Protein AF-A0A935XA24-F1 (afdb_monomer_lite)

Foldseek 3Di:
DLLVCVLVPVDDDDLLPLQLVLLVLLLVVLVVLLVVLVVPVVDDDDDDPVVVVVVVVSVVVSCNSVSNNVSVVLVVVPPPPCPVVSVVVVVVVVVVVVVVCCVPVVVVVVVLVVDPVSSVVSNVVSVVSNVVSVVSSVVSD

pLDDT: mean 76.66, std 12.66, range [46.72, 93.38]

Secondary structure (DSSP, 8-state):
-HHHHHHTTS----HHHHHHHHHHHHHHHHHHHHHHHHHHHHS-----TTHHHHHHHHHHHHHHHHHHHHHHHHHHTT--S-HHHHHHHHHHHHHHHHHHHHHHHHHHHHHHTT-TTHHHHHHHHHHHHHHHHHHHHHHH-

Structure (mmCIF, N/CA/C/O backbone):
data_AF-A0A935XA24-F1
#
_entry.id   AF-A0A935XA24-F1
#
loop_
_atom_site.group_PDB
_atom_site.id
_atom_site.type_symbol
_atom_site.label_atom_id
_atom_site.label_alt_id
_atom_site.label_comp_id
_atom_site.label_asym_id
_atom_site.label_entity_id
_atom_site.label_seq_id
_atom_site.pdbx_PDB_ins_code
_atom_site.Cartn_x
_atom_site.Cartn_y
_atom_site.Cartn_z
_atom_site.occupancy
_atom_site.B_iso_or_equiv
_atom_site.auth_seq_id
_atom_site.auth_comp_id
_atom_site.auth_asym_id
_atom_site.auth_atom_id
_atom_site.pdbx_PDB_model_num
ATOM 1 N N . MET A 1 1 ? -6.566 10.454 10.589 1.00 46.72 1 MET A N 1
ATOM 2 C CA . MET A 1 1 ? -7.711 11.388 10.432 1.00 46.72 1 MET A CA 1
ATOM 3 C C . MET A 1 1 ? -9.024 10.652 10.128 1.00 46.72 1 MET A C 1
ATOM 5 O O . MET A 1 1 ? -9.974 10.854 10.869 1.00 46.72 1 MET A O 1
ATOM 9 N N . THR A 1 2 ? -9.102 9.735 9.154 1.00 51.34 2 THR A N 1
ATOM 10 C CA . THR A 1 2 ? -10.312 8.903 8.914 1.00 51.34 2 THR A CA 1
ATOM 11 C C . THR A 1 2 ? -10.583 7.828 9.955 1.00 51.34 2 THR A C 1
ATOM 13 O O . THR A 1 2 ? -11.735 7.628 10.324 1.00 51.34 2 THR A O 1
ATOM 16 N N . MET A 1 3 ? -9.526 7.194 10.470 1.00 53.16 3 MET A N 1
ATOM 17 C CA . MET A 1 3 ? -9.614 6.236 11.579 1.00 53.16 3 MET A CA 1
ATOM 18 C C . MET A 1 3 ? -10.375 6.831 12.766 1.00 53.16 3 MET A C 1
ATOM 20 O O . MET A 1 3 ? -11.366 6.256 13.185 1.00 53.16 3 MET A O 1
ATOM 24 N N . ALA A 1 4 ? -9.985 8.033 13.210 1.00 51.81 4 ALA A N 1
ATOM 25 C CA . ALA A 1 4 ? -10.624 8.745 14.316 1.00 51.81 4 ALA A CA 1
ATOM 26 C C . ALA A 1 4 ? -12.125 9.006 14.075 1.00 51.81 4 ALA A C 1
ATOM 28 O O . ALA A 1 4 ? -12.933 8.765 14.967 1.00 51.81 4 ALA A O 1
ATOM 29 N N . LEU A 1 5 ? -12.516 9.435 12.866 1.00 55.09 5 LEU A N 1
ATOM 30 C CA . LEU A 1 5 ? -13.922 9.696 12.517 1.00 55.09 5 LEU A CA 1
ATOM 31 C C . LEU A 1 5 ? -14.783 8.418 12.500 1.00 55.09 5 LEU A C 1
ATOM 33 O O . LEU A 1 5 ? -15.943 8.447 12.913 1.00 55.09 5 LEU A O 1
ATOM 37 N N . SER A 1 6 ? -14.223 7.293 12.040 1.00 53.50 6 SER A N 1
ATOM 38 C CA . SER A 1 6 ? -14.925 6.004 12.008 1.00 53.50 6 SER A CA 1
ATOM 39 C C . SER A 1 6 ? -15.004 5.356 13.399 1.00 53.50 6 SER A C 1
ATOM 41 O O . SER A 1 6 ? -16.079 4.912 13.821 1.00 53.50 6 SER A O 1
ATOM 43 N N . THR A 1 7 ? -13.925 5.414 14.191 1.00 52.06 7 THR A N 1
ATOM 44 C CA . THR A 1 7 ? -13.910 4.912 15.576 1.00 52.06 7 THR A CA 1
ATOM 45 C C . THR A 1 7 ? -14.800 5.712 16.524 1.00 52.06 7 THR A C 1
ATOM 47 O O . THR A 1 7 ? -15.414 5.101 17.396 1.00 52.06 7 THR A O 1
ATOM 50 N N . LEU A 1 8 ? -14.970 7.024 16.310 1.00 55.00 8 LEU A N 1
ATOM 51 C CA . LEU A 1 8 ? -15.941 7.863 17.038 1.00 55.00 8 LEU A CA 1
ATOM 52 C C . LEU A 1 8 ? -17.409 7.548 16.680 1.00 55.00 8 LEU A C 1
ATOM 54 O O . LEU A 1 8 ? -18.325 8.108 17.272 1.00 55.00 8 LEU A O 1
ATOM 58 N N . GLY A 1 9 ? -17.650 6.630 15.736 1.00 50.72 9 GLY A N 1
ATOM 59 C CA . GLY A 1 9 ? -18.980 6.090 15.445 1.00 50.72 9 GLY A CA 1
ATOM 60 C C . GLY A 1 9 ? -19.794 6.879 14.419 1.00 50.72 9 GLY A C 1
ATOM 61 O O . GLY A 1 9 ? -20.951 6.520 14.205 1.00 50.72 9 GLY A O 1
ATOM 62 N N . ILE A 1 10 ? -19.199 7.893 13.778 1.00 53.09 10 ILE A N 1
ATOM 63 C CA . ILE A 1 10 ? -19.853 8.767 12.785 1.00 53.09 10 ILE A CA 1
ATOM 64 C C . ILE A 1 10 ? -19.915 8.093 11.401 1.00 53.09 10 ILE A C 1
ATOM 66 O O . ILE A 1 10 ? -20.886 8.266 10.673 1.00 53.09 10 ILE A O 1
ATOM 70 N N . LEU A 1 11 ? -18.912 7.277 11.053 1.00 52.31 11 LEU A N 1
ATOM 71 C CA . LEU A 1 11 ? -18.867 6.475 9.824 1.00 52.31 11 LEU A CA 1
ATOM 72 C C . LEU A 1 11 ? -18.789 4.993 10.187 1.00 52.31 11 LEU A C 1
ATOM 74 O O . LEU A 1 11 ? -17.736 4.502 10.598 1.00 52.31 11 LEU A O 1
ATOM 78 N N . ARG A 1 12 ? -19.921 4.299 10.057 1.00 56.19 12 ARG A N 1
ATOM 79 C CA . ARG A 1 12 ? -20.035 2.845 10.197 1.00 56.19 12 ARG A CA 1
ATOM 80 C C . ARG A 1 12 ? -20.173 2.272 8.796 1.00 56.19 12 ARG A C 1
ATOM 82 O O . ARG A 1 12 ? -21.182 2.509 8.142 1.00 56.19 12 ARG A O 1
ATOM 89 N N . LEU A 1 13 ? -19.138 1.595 8.328 1.00 59.91 13 LEU A N 1
ATOM 90 C CA . LEU A 1 13 ? -19.192 0.812 7.102 1.00 59.91 13 LEU A CA 1
ATOM 91 C C . LEU A 1 13 ? -18.950 -0.633 7.511 1.00 59.91 13 LEU A C 1
ATOM 93 O O . LEU A 1 13 ? -17.987 -0.902 8.232 1.00 59.91 13 LEU A O 1
ATOM 97 N N . ASP A 1 14 ? -19.854 -1.519 7.107 1.00 71.38 14 ASP A N 1
ATOM 98 C CA . ASP A 1 14 ? -19.749 -2.936 7.429 1.00 71.38 14 ASP A CA 1
ATOM 99 C C . ASP A 1 14 ? -18.512 -3.564 6.758 1.00 71.38 14 ASP A C 1
ATOM 101 O O . ASP A 1 14 ? -18.118 -3.140 5.659 1.00 71.38 14 ASP A O 1
ATOM 105 N N . PRO A 1 15 ? -17.891 -4.573 7.397 1.00 72.62 15 PRO A N 1
ATOM 106 C CA . PRO A 1 15 ? -16.787 -5.354 6.830 1.00 72.62 15 PRO A CA 1
ATOM 107 C C . PRO A 1 15 ? -17.078 -5.834 5.411 1.00 72.62 15 PRO A C 1
ATOM 109 O O . PRO A 1 15 ? -16.227 -5.677 4.539 1.00 72.62 15 PRO A O 1
ATOM 112 N N . ASP A 1 16 ? -18.320 -6.264 5.175 1.00 80.00 16 ASP A N 1
ATOM 113 C CA . ASP A 1 16 ? -18.862 -6.719 3.891 1.00 80.00 16 ASP A CA 1
ATOM 114 C C . ASP A 1 16 ? -18.626 -5.727 2.742 1.00 80.00 16 ASP A C 1
ATOM 116 O O . ASP A 1 16 ? -18.507 -6.121 1.587 1.00 80.00 16 ASP A O 1
ATOM 120 N N . TRP A 1 17 ? -18.517 -4.429 3.037 1.00 80.00 17 TRP A N 1
ATOM 121 C CA . TRP A 1 17 ? -18.188 -3.407 2.041 1.00 80.00 17 TRP A CA 1
ATOM 122 C C . TRP A 1 17 ? -16.716 -3.010 2.066 1.00 80.00 17 TRP A C 1
ATOM 124 O O . TRP A 1 17 ? -16.120 -2.736 1.023 1.00 80.00 17 TRP A O 1
ATOM 134 N N . THR A 1 18 ? -16.107 -2.956 3.246 1.00 83.12 18 THR A N 1
ATOM 135 C CA . THR A 1 18 ? -14.732 -2.458 3.388 1.00 83.12 18 THR A CA 1
ATOM 136 C C . THR A 1 18 ? -13.687 -3.458 2.895 1.00 83.12 18 THR A C 1
ATOM 138 O O . THR A 1 18 ? -12.735 -3.042 2.231 1.00 83.12 18 THR A O 1
ATOM 141 N N . GLU A 1 19 ? -13.869 -4.761 3.134 1.00 85.12 19 GLU A N 1
ATOM 142 C CA . GLU A 1 19 ? -12.928 -5.802 2.706 1.00 85.12 19 GLU A CA 1
ATOM 143 C C . GLU A 1 19 ? -12.835 -5.916 1.171 1.00 85.12 19 GLU A C 1
ATOM 145 O O . GLU A 1 19 ? -11.711 -5.853 0.649 1.00 85.12 19 GLU A O 1
ATOM 150 N N . PRO A 1 20 ? -13.950 -5.966 0.407 1.00 88.00 20 PRO A N 1
ATOM 151 C CA . PRO A 1 20 ? -13.893 -5.924 -1.055 1.00 88.00 20 PRO A CA 1
ATOM 152 C C . PRO A 1 20 ? -13.267 -4.640 -1.589 1.00 88.00 20 PRO A C 1
ATOM 154 O O . PRO A 1 20 ? -12.503 -4.676 -2.554 1.00 88.00 20 PRO A O 1
ATOM 157 N N . MET A 1 21 ? -13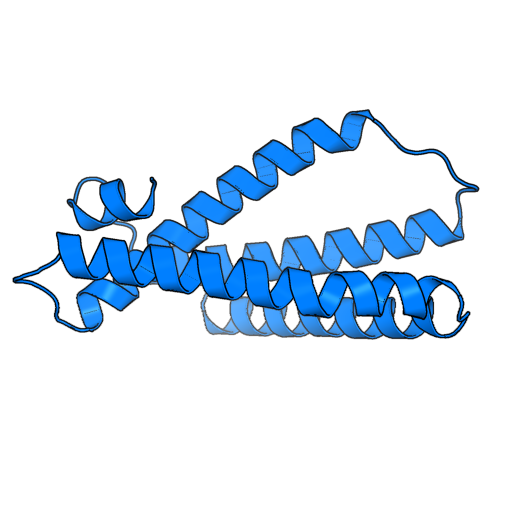.546 -3.492 -0.962 1.00 86.81 21 MET A N 1
ATOM 158 C CA . MET A 1 21 ? -12.955 -2.224 -1.386 1.00 86.81 21 MET A CA 1
ATOM 159 C C . MET A 1 21 ? -11.439 -2.212 -1.183 1.00 86.81 21 MET A C 1
ATOM 161 O O . MET A 1 21 ? -10.723 -1.776 -2.084 1.00 86.81 21 MET A O 1
ATOM 165 N N . ILE A 1 22 ? -10.933 -2.730 -0.057 1.00 88.00 22 ILE A N 1
ATOM 166 C CA . ILE A 1 22 ? -9.489 -2.890 0.172 1.00 88.00 22 ILE A CA 1
ATOM 167 C C . ILE A 1 22 ? -8.890 -3.799 -0.903 1.00 88.00 22 ILE A C 1
ATOM 169 O O . ILE A 1 22 ? -7.933 -3.397 -1.570 1.00 88.00 22 ILE A O 1
ATOM 173 N N . ALA A 1 23 ? -9.482 -4.972 -1.147 1.00 88.44 23 ALA A N 1
ATOM 174 C CA . ALA A 1 23 ? -9.012 -5.894 -2.180 1.00 88.44 23 ALA A CA 1
ATOM 175 C C . ALA A 1 23 ? -8.987 -5.237 -3.575 1.00 88.44 23 ALA A C 1
ATOM 177 O O . ALA A 1 23 ? -8.000 -5.353 -4.307 1.00 88.44 23 ALA A O 1
ATOM 178 N N . LEU A 1 24 ? -10.014 -4.453 -3.912 1.00 89.31 24 LEU A N 1
ATOM 179 C CA . LEU A 1 24 ? -10.089 -3.702 -5.163 1.00 89.31 24 LEU A CA 1
ATOM 180 C C . LEU A 1 24 ? -8.955 -2.674 -5.297 1.00 89.31 24 LEU A C 1
ATOM 182 O O . LEU A 1 24 ? -8.395 -2.525 -6.385 1.00 89.31 24 LEU A O 1
ATOM 186 N N . THR A 1 25 ? -8.565 -1.991 -4.214 1.00 90.56 25 THR A N 1
ATOM 187 C CA . THR A 1 25 ? -7.417 -1.065 -4.259 1.00 90.56 25 THR A CA 1
ATOM 188 C C . THR A 1 25 ? -6.094 -1.787 -4.545 1.00 90.56 25 THR A C 1
ATOM 190 O O . THR A 1 25 ? -5.269 -1.267 -5.300 1.00 90.56 25 THR A O 1
ATOM 193 N N . ILE A 1 26 ? -5.907 -3.007 -4.020 1.00 89.31 26 ILE A N 1
ATOM 194 C CA . ILE A 1 26 ? -4.717 -3.840 -4.267 1.00 89.31 26 ILE A CA 1
ATOM 195 C C . ILE A 1 26 ? -4.654 -4.238 -5.744 1.00 89.31 26 ILE A C 1
ATOM 197 O O . ILE A 1 26 ? -3.618 -4.061 -6.394 1.00 89.31 26 ILE A O 1
ATOM 201 N N . VAL A 1 27 ? -5.778 -4.710 -6.299 1.00 90.12 27 VAL A N 1
ATOM 202 C CA . VAL A 1 27 ? -5.901 -5.017 -7.734 1.00 90.12 27 VAL A CA 1
ATOM 203 C C . VAL A 1 27 ? -5.573 -3.786 -8.570 1.00 90.12 27 VAL A C 1
ATOM 205 O O . VAL A 1 27 ? -4.760 -3.869 -9.493 1.00 90.12 27 VAL A O 1
ATOM 208 N N . TYR A 1 28 ? -6.165 -2.640 -8.225 1.00 91.50 28 TYR A N 1
ATOM 209 C CA . TYR A 1 28 ? -5.964 -1.388 -8.941 1.00 91.50 28 TYR A CA 1
ATOM 210 C C . TYR A 1 28 ? -4.484 -0.988 -8.986 1.00 91.50 28 TYR A C 1
ATOM 212 O O . TYR A 1 28 ? -3.974 -0.703 -10.070 1.00 91.50 28 TYR A O 1
ATOM 220 N N . ILE A 1 29 ? -3.771 -1.003 -7.850 1.00 88.50 29 ILE A N 1
ATOM 221 C CA . ILE A 1 29 ? -2.338 -0.661 -7.822 1.00 88.50 29 ILE A CA 1
ATOM 222 C C . ILE A 1 29 ? -1.520 -1.657 -8.641 1.00 88.50 29 ILE A C 1
ATOM 224 O O . ILE A 1 29 ? -0.661 -1.233 -9.416 1.00 88.50 29 ILE A O 1
ATOM 228 N N . GLY A 1 30 ? -1.785 -2.960 -8.513 1.00 85.56 30 GLY A N 1
ATOM 229 C CA . GLY A 1 30 ? -1.070 -3.978 -9.283 1.00 85.56 30 GLY A CA 1
ATOM 230 C C . GLY A 1 30 ? -1.233 -3.777 -10.796 1.00 85.56 30 GLY A C 1
ATOM 231 O O . GLY A 1 30 ? -0.248 -3.762 -11.538 1.00 85.56 30 GLY A O 1
ATOM 232 N N . VAL A 1 31 ? -2.463 -3.511 -11.251 1.00 88.38 31 VAL A N 1
ATOM 233 C CA . VAL A 1 31 ? -2.763 -3.224 -12.663 1.00 88.38 31 VAL A CA 1
ATOM 234 C C . VAL A 1 31 ? -2.131 -1.906 -13.110 1.00 88.38 31 VAL A C 1
ATOM 236 O O . VAL A 1 31 ? -1.515 -1.861 -14.177 1.00 88.38 31 VAL A O 1
ATOM 239 N N . GLU A 1 32 ? -2.231 -0.831 -12.319 1.00 87.88 32 GLU A N 1
ATOM 240 C CA . GLU A 1 32 ? -1.585 0.444 -12.650 1.00 87.88 32 GLU A CA 1
ATOM 241 C C . GLU A 1 32 ? -0.067 0.264 -12.804 1.00 87.88 32 GLU A C 1
ATOM 243 O O . GLU A 1 32 ? 0.517 0.822 -13.738 1.00 87.88 32 GLU A O 1
ATOM 248 N N . ASN A 1 33 ? 0.561 -0.550 -11.948 1.00 85.75 33 ASN A N 1
ATOM 249 C CA . ASN A 1 33 ? 1.994 -0.819 -12.003 1.00 85.75 33 ASN A CA 1
ATOM 250 C C . ASN A 1 33 ? 2.380 -1.622 -13.255 1.00 85.75 33 ASN A C 1
ATOM 252 O O . ASN A 1 33 ? 3.316 -1.245 -13.962 1.00 85.75 33 ASN A O 1
ATOM 256 N N . LEU A 1 34 ? 1.616 -2.662 -13.606 1.00 85.94 34 LEU A N 1
ATOM 257 C CA . LEU A 1 34 ? 1.810 -3.415 -14.853 1.00 85.94 34 LEU A CA 1
ATOM 258 C C . LEU A 1 34 ? 1.663 -2.524 -16.090 1.00 85.94 34 LEU A C 1
ATOM 260 O O . LEU A 1 34 ? 2.505 -2.560 -16.988 1.00 85.94 34 LEU A O 1
ATOM 264 N N . LEU A 1 35 ? 0.631 -1.678 -16.126 1.00 85.44 35 LEU A N 1
ATOM 265 C CA . LEU A 1 35 ? 0.412 -0.738 -17.224 1.00 85.44 35 LEU A CA 1
ATOM 266 C C . LEU A 1 35 ? 1.518 0.322 -17.301 1.00 85.44 35 LEU A C 1
ATOM 268 O O . LEU A 1 35 ? 1.886 0.746 -18.396 1.00 85.44 35 LEU A O 1
ATOM 272 N N . ALA A 1 36 ? 2.048 0.779 -16.165 1.00 80.62 36 ALA A N 1
ATOM 273 C CA . ALA A 1 36 ? 3.182 1.696 -16.130 1.00 80.62 36 ALA A CA 1
ATOM 274 C C . ALA A 1 36 ? 4.452 1.038 -16.696 1.00 80.62 36 ALA A C 1
ATOM 276 O O . ALA A 1 36 ? 5.116 1.640 -17.540 1.00 80.62 36 ALA A O 1
ATOM 277 N N . LEU A 1 37 ? 4.737 -0.209 -16.307 1.00 78.00 37 LEU A N 1
ATOM 278 C CA . LEU A 1 37 ? 5.870 -0.992 -16.813 1.00 78.00 37 LEU A CA 1
ATOM 279 C C . LEU A 1 37 ? 5.736 -1.313 -18.310 1.00 78.00 37 LEU A C 1
ATOM 281 O O . LEU A 1 37 ? 6.723 -1.235 -19.040 1.00 78.00 37 LEU A O 1
ATOM 285 N N . TYR A 1 38 ? 4.523 -1.616 -18.781 1.00 79.56 38 TYR A N 1
ATOM 286 C CA . TYR A 1 38 ? 4.236 -1.827 -20.202 1.00 79.56 38 TYR A CA 1
ATOM 287 C C . TYR A 1 38 ? 4.462 -0.546 -21.015 1.00 79.56 38 TYR A C 1
ATOM 289 O O . TYR A 1 38 ? 5.192 -0.557 -21.999 1.00 79.56 38 TYR A O 1
ATOM 297 N N . ARG A 1 39 ? 3.924 0.599 -20.570 1.00 77.81 39 ARG A N 1
ATOM 298 C CA . ARG A 1 39 ? 4.117 1.891 -21.260 1.00 77.81 39 ARG A CA 1
ATOM 299 C C . ARG A 1 39 ? 5.573 2.360 -21.250 1.00 77.81 39 ARG A C 1
ATOM 301 O O . ARG A 1 39 ? 6.005 2.992 -22.207 1.00 77.81 39 ARG A O 1
ATOM 308 N N . ALA A 1 40 ? 6.330 2.043 -20.200 1.00 70.75 40 ALA A N 1
ATOM 309 C CA . ALA A 1 40 ? 7.765 2.318 -20.131 1.00 70.75 40 ALA A CA 1
ATOM 310 C C . ALA A 1 40 ? 8.591 1.472 -21.120 1.00 70.75 40 ALA A C 1
ATOM 312 O O . ALA A 1 40 ? 9.733 1.821 -21.410 1.00 70.75 40 ALA A O 1
ATOM 313 N N . ARG A 1 41 ? 8.033 0.372 -21.647 1.00 67.38 41 ARG A N 1
ATOM 314 C CA . ARG A 1 41 ? 8.652 -0.438 -22.706 1.00 67.38 41 ARG A CA 1
ATOM 315 C C . ARG A 1 41 ? 8.571 0.238 -24.078 1.00 67.38 41 ARG A C 1
ATOM 317 O O . ARG A 1 41 ? 9.529 0.129 -24.835 1.00 67.38 41 ARG A O 1
ATOM 324 N N . ASP A 1 42 ? 7.464 0.928 -24.360 1.00 61.31 42 ASP A N 1
ATOM 325 C CA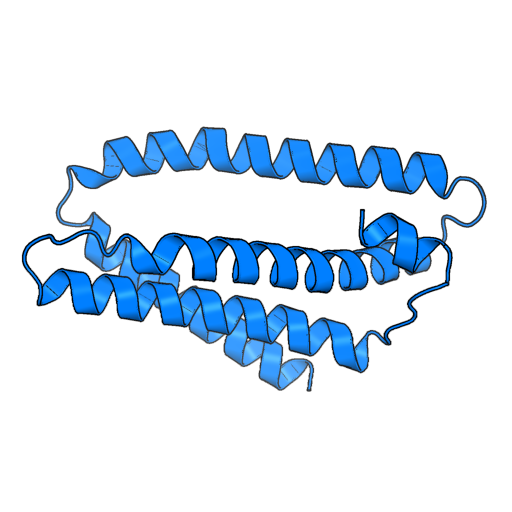 . ASP A 1 42 ? 7.155 1.484 -25.688 1.00 61.31 42 ASP A CA 1
ATOM 326 C C . ASP A 1 42 ? 7.462 2.985 -25.824 1.00 61.31 42 ASP A C 1
ATOM 328 O O . ASP A 1 42 ? 7.646 3.485 -26.933 1.00 61.31 42 ASP A O 1
ATOM 332 N N . ALA A 1 43 ? 7.537 3.731 -24.718 1.00 55.88 43 ALA A N 1
ATOM 333 C CA . ALA A 1 43 ? 7.785 5.168 -24.740 1.00 55.88 43 ALA A CA 1
ATOM 334 C C . ALA A 1 43 ? 9.170 5.508 -24.174 1.00 55.88 43 ALA A C 1
ATOM 336 O O . ALA A 1 43 ? 9.406 5.387 -22.972 1.00 55.88 43 ALA A O 1
ATOM 337 N N . GLY A 1 44 ? 10.059 6.025 -25.028 1.00 53.22 44 GLY A N 1
ATOM 338 C CA . GLY A 1 44 ? 11.246 6.762 -24.598 1.00 53.22 44 GLY A CA 1
ATOM 339 C C . GLY A 1 44 ? 10.841 7.954 -23.724 1.00 53.22 44 GLY A C 1
ATOM 340 O O . GLY A 1 44 ? 10.362 8.969 -24.225 1.00 53.22 44 GLY A O 1
ATOM 341 N N . THR A 1 45 ? 10.957 7.765 -22.408 1.00 52.28 45 THR A N 1
ATOM 342 C CA . THR A 1 45 ? 11.087 8.776 -21.346 1.00 52.28 45 THR A CA 1
ATOM 343 C C . THR A 1 45 ? 10.391 10.120 -21.602 1.00 52.28 45 THR A C 1
ATOM 345 O O . THR A 1 45 ? 11.015 11.109 -21.980 1.00 52.28 45 THR A O 1
ATOM 348 N N . ARG A 1 46 ? 9.095 10.215 -21.272 1.00 51.50 46 ARG A N 1
ATOM 349 C CA . ARG A 1 46 ? 8.481 11.510 -20.924 1.00 51.50 46 ARG A CA 1
ATOM 350 C C . ARG A 1 46 ? 7.688 11.421 -19.617 1.00 51.50 46 ARG A C 1
ATOM 352 O O . ARG A 1 46 ? 6.681 10.711 -19.568 1.00 51.50 46 ARG A O 1
ATOM 359 N N . PRO A 1 47 ? 8.088 12.151 -18.559 1.00 52.97 47 PRO A N 1
ATOM 360 C CA . PRO A 1 47 ? 7.346 12.184 -17.307 1.00 52.97 47 PRO A CA 1
ATOM 361 C C . PRO A 1 47 ? 6.057 13.003 -17.485 1.00 52.97 47 PRO A C 1
ATOM 363 O O . PRO A 1 47 ? 6.079 14.221 -17.664 1.00 52.97 47 PRO A O 1
ATOM 366 N N . ARG A 1 48 ? 4.894 12.338 -17.450 1.00 55.97 48 ARG A N 1
ATOM 367 C CA . ARG A 1 48 ? 3.576 13.000 -17.507 1.00 55.97 48 ARG A CA 1
ATOM 368 C C . ARG A 1 48 ? 3.266 13.662 -16.163 1.00 55.97 48 ARG A C 1
ATOM 370 O O . ARG A 1 48 ? 2.665 13.046 -15.289 1.00 55.97 48 ARG A O 1
ATOM 377 N N . ARG A 1 49 ? 3.595 14.951 -16.037 1.00 52.66 49 ARG A N 1
ATOM 378 C CA . ARG A 1 49 ? 3.268 15.831 -14.889 1.00 52.66 49 ARG A CA 1
ATOM 379 C C . ARG A 1 49 ? 1.775 15.802 -14.493 1.00 52.66 49 ARG A C 1
ATOM 381 O O . ARG A 1 49 ? 1.445 15.927 -13.321 1.00 52.66 49 ARG A O 1
ATOM 388 N N . SER A 1 50 ? 0.876 15.533 -15.446 1.00 54.78 50 SER A N 1
ATOM 389 C CA . SER A 1 50 ? -0.574 15.359 -15.222 1.00 54.78 50 SER A CA 1
ATOM 390 C C . SER A 1 50 ? -0.945 14.125 -14.372 1.00 54.78 50 SER A C 1
ATOM 392 O O . SER A 1 50 ? -2.021 14.082 -13.781 1.00 54.78 50 SER A O 1
ATOM 394 N N . ALA A 1 51 ? -0.065 13.125 -14.244 1.00 65.19 51 ALA A N 1
ATOM 395 C CA . ALA A 1 51 ? -0.335 11.948 -13.413 1.00 65.19 51 ALA A CA 1
ATOM 396 C C . ALA A 1 51 ? -0.252 12.233 -11.900 1.00 65.19 51 ALA A C 1
ATOM 398 O O . ALA A 1 51 ? -0.788 11.456 -11.114 1.00 65.19 51 ALA A O 1
ATOM 399 N N . HIS A 1 52 ? 0.389 13.332 -11.490 1.00 72.25 52 HIS A N 1
ATOM 400 C CA . HIS A 1 52 ? 0.675 13.608 -10.083 1.00 72.25 52 HIS A CA 1
ATOM 401 C C . HIS A 1 52 ? -0.589 13.909 -9.263 1.00 72.25 52 HIS A C 1
ATOM 403 O O . HIS A 1 52 ? -0.842 13.236 -8.270 1.00 72.25 52 HIS A O 1
ATOM 409 N N . TRP A 1 53 ? -1.438 14.835 -9.721 1.00 75.06 53 TRP A N 1
ATOM 410 C CA . TRP A 1 53 ? -2.669 15.206 -9.008 1.00 75.06 53 TRP A CA 1
ATOM 411 C C . TRP A 1 53 ? -3.652 14.043 -8.865 1.00 75.06 53 TRP A C 1
ATOM 413 O O . TRP A 1 53 ? -4.225 13.837 -7.798 1.00 75.06 53 TRP A O 1
ATOM 423 N N . ARG A 1 54 ? -3.787 13.221 -9.914 1.00 79.81 54 ARG A N 1
ATOM 424 C CA . ARG A 1 54 ? -4.609 12.006 -9.860 1.00 79.81 54 ARG A CA 1
ATOM 425 C C . ARG A 1 54 ? -4.070 11.012 -8.828 1.00 79.81 54 ARG A C 1
ATOM 427 O O . ARG A 1 54 ? -4.854 10.415 -8.102 1.00 79.81 54 ARG A O 1
ATOM 434 N N . ARG A 1 55 ? -2.745 10.855 -8.737 1.00 79.88 55 ARG A N 1
ATOM 435 C CA . ARG A 1 55 ? -2.109 9.971 -7.748 1.00 79.88 55 ARG A CA 1
ATOM 436 C C . ARG A 1 55 ? -2.318 10.447 -6.318 1.00 79.88 55 ARG A C 1
ATOM 438 O O . ARG A 1 55 ? -2.624 9.615 -5.477 1.00 79.88 55 ARG A O 1
ATOM 445 N N . ILE A 1 56 ? -2.223 11.751 -6.054 1.00 82.12 56 ILE A N 1
ATOM 446 C CA . ILE A 1 56 ? -2.520 12.300 -4.721 1.00 82.12 56 ILE A CA 1
ATOM 447 C C . ILE A 1 56 ? -3.961 11.964 -4.319 1.00 82.12 56 ILE A C 1
ATOM 449 O O . ILE A 1 56 ? -4.183 11.440 -3.231 1.00 82.12 56 ILE A O 1
ATOM 453 N N . GLY A 1 57 ? -4.926 12.200 -5.216 1.00 84.12 57 GLY A N 1
ATOM 454 C CA . GLY A 1 57 ? -6.329 11.865 -4.963 1.00 84.12 57 GLY A CA 1
ATOM 455 C C . GLY A 1 57 ? -6.547 10.374 -4.687 1.00 84.12 57 GLY A C 1
ATOM 456 O O . GLY A 1 57 ? -7.240 10.021 -3.738 1.00 84.12 57 GLY A O 1
ATOM 457 N N . LEU A 1 58 ? -5.908 9.495 -5.464 1.00 85.25 58 LEU A N 1
ATOM 458 C CA . LEU A 1 58 ? -5.993 8.043 -5.270 1.00 85.25 58 LEU A CA 1
ATOM 459 C C . LEU A 1 58 ? -5.407 7.596 -3.927 1.00 85.25 58 LEU A C 1
ATOM 461 O O . LEU A 1 58 ? -6.057 6.848 -3.206 1.00 85.25 58 LEU A O 1
ATOM 465 N N . VAL A 1 59 ? -4.212 8.078 -3.569 1.00 84.88 59 VAL A N 1
ATOM 466 C CA . VAL A 1 59 ? -3.568 7.747 -2.286 1.00 84.88 59 VAL A CA 1
ATOM 467 C C . VAL A 1 59 ? -4.431 8.210 -1.116 1.00 84.88 59 VAL A C 1
ATOM 469 O O . VAL A 1 59 ? -4.585 7.472 -0.146 1.00 84.88 59 VAL A O 1
ATOM 472 N N . PHE A 1 60 ? -5.043 9.391 -1.226 1.00 83.38 60 PHE A N 1
ATOM 473 C CA . PHE A 1 60 ? -5.980 9.877 -0.222 1.00 83.38 60 PHE A CA 1
ATOM 474 C C . PHE A 1 60 ? -7.176 8.930 -0.073 1.00 83.38 60 PHE A C 1
ATOM 476 O O . PHE A 1 60 ? -7.412 8.439 1.027 1.00 83.38 60 PHE A O 1
ATOM 483 N N . VAL A 1 61 ? -7.877 8.610 -1.169 1.00 85.50 61 VAL A N 1
ATOM 484 C CA . VAL A 1 61 ? -9.048 7.710 -1.161 1.00 85.50 61 VAL A CA 1
ATOM 485 C C . VAL A 1 61 ? -8.693 6.328 -0.616 1.00 85.50 61 VAL A C 1
ATOM 487 O O . VAL A 1 61 ? -9.421 5.794 0.217 1.00 85.50 61 VAL A O 1
ATOM 490 N N . PHE A 1 62 ? -7.557 5.762 -1.022 1.00 88.62 62 PHE A N 1
ATOM 491 C CA . PHE A 1 62 ? -7.096 4.477 -0.500 1.00 88.62 62 PHE A CA 1
ATOM 492 C C . PHE A 1 62 ? -6.813 4.563 0.996 1.00 88.62 62 PHE A C 1
ATOM 494 O O . PHE A 1 62 ? -7.251 3.687 1.737 1.00 88.62 62 PHE A O 1
ATOM 501 N N . GLY A 1 63 ? -6.174 5.639 1.459 1.00 83.00 63 GLY A N 1
ATOM 502 C CA . GLY A 1 63 ? -5.987 5.901 2.883 1.00 83.00 63 GLY A CA 1
ATOM 503 C C . GLY A 1 63 ? -7.305 6.003 3.659 1.00 83.00 63 GLY A C 1
ATOM 504 O O . GLY A 1 63 ? -7.375 5.535 4.796 1.00 83.00 63 GLY A O 1
ATOM 505 N N . LEU A 1 64 ? -8.372 6.547 3.057 1.00 81.81 64 LEU A N 1
ATOM 506 C CA . LEU A 1 64 ? -9.701 6.548 3.679 1.00 81.81 64 LEU A CA 1
ATOM 507 C C . LEU A 1 64 ? -10.248 5.124 3.816 1.00 81.81 64 LEU A C 1
ATOM 509 O O . LEU A 1 64 ? -10.613 4.735 4.920 1.00 81.81 64 LEU A O 1
ATOM 513 N N . ILE A 1 65 ? -10.261 4.353 2.723 1.00 83.31 65 ILE A N 1
ATOM 514 C CA . ILE A 1 65 ? -10.797 2.981 2.680 1.00 83.31 65 ILE A CA 1
ATOM 515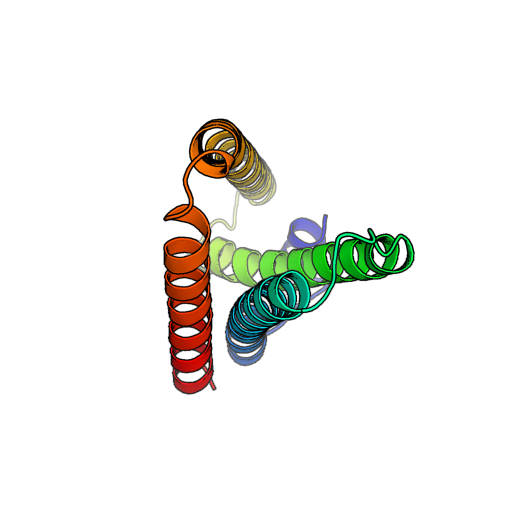 C C . ILE A 1 65 ? -10.078 2.084 3.697 1.00 83.31 65 ILE A C 1
ATOM 517 O O . ILE A 1 65 ? -10.721 1.439 4.523 1.00 83.31 65 ILE A O 1
ATOM 521 N N . HIS A 1 66 ? -8.743 2.099 3.700 1.00 83.50 66 HIS A N 1
ATOM 522 C CA . HIS A 1 66 ? -7.950 1.302 4.639 1.00 83.50 66 HIS A CA 1
ATOM 523 C C . HIS A 1 66 ? -8.140 1.775 6.082 1.00 83.50 66 HIS A C 1
ATOM 525 O O . HIS A 1 66 ? -8.258 0.956 6.98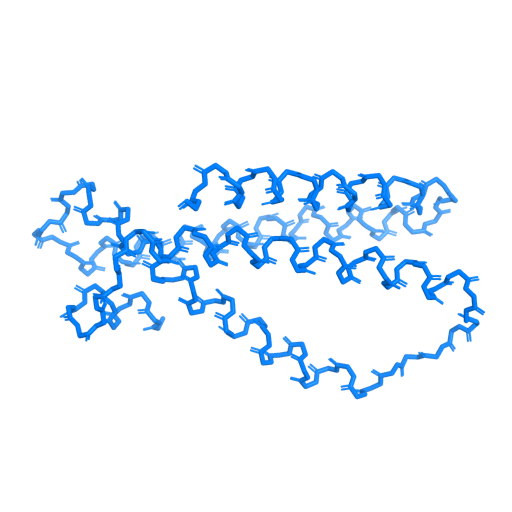8 1.00 83.50 66 HIS A O 1
ATOM 531 N N . GLY A 1 67 ? -8.218 3.091 6.306 1.00 78.94 67 GLY A N 1
ATOM 532 C CA . GLY A 1 67 ? -8.497 3.650 7.627 1.00 78.94 67 GLY A CA 1
ATOM 533 C C . GLY A 1 67 ? -9.875 3.265 8.173 1.00 78.94 67 GLY A C 1
ATOM 534 O O . GLY A 1 67 ? -10.054 3.185 9.380 1.00 78.94 67 GLY A O 1
ATOM 535 N N . VAL A 1 68 ? -10.860 2.990 7.321 1.00 79.31 68 VAL A N 1
ATOM 536 C CA . VAL A 1 68 ? -12.138 2.435 7.782 1.00 79.31 68 VAL A CA 1
ATOM 537 C C . VAL A 1 68 ? -11.985 0.947 8.112 1.00 79.31 68 VAL A C 1
ATOM 539 O O . VAL A 1 68 ? -12.382 0.540 9.202 1.00 79.31 68 VAL A O 1
ATOM 542 N N . GLY A 1 69 ? -11.344 0.150 7.250 1.00 77.56 69 GLY A N 1
ATOM 543 C CA . GLY A 1 69 ? -11.144 -1.285 7.506 1.00 77.56 69 GLY A CA 1
ATOM 544 C C . GLY A 1 69 ? -10.343 -1.580 8.781 1.00 77.56 69 GLY A C 1
ATOM 545 O O . GLY A 1 69 ? -10.720 -2.440 9.569 1.00 77.56 69 GLY A O 1
ATOM 546 N N . PHE A 1 70 ? -9.291 -0.810 9.068 1.00 74.69 70 PHE A N 1
ATOM 547 C CA . PHE A 1 70 ? -8.534 -0.967 10.316 1.00 74.69 70 PHE A CA 1
ATOM 548 C C . PHE A 1 70 ? -9.350 -0.616 11.565 1.00 74.69 70 PHE A C 1
ATOM 550 O O . PHE A 1 70 ? -9.166 -1.236 12.612 1.00 74.69 70 PHE A O 1
ATOM 557 N N . SER A 1 71 ? -10.276 0.343 11.467 1.00 73.44 71 SER A N 1
ATOM 558 C CA . SER A 1 71 ? -11.132 0.721 12.596 1.00 73.44 71 SER A CA 1
ATOM 559 C C . SER A 1 71 ? -12.043 -0.425 13.055 1.00 73.44 71 SER A C 1
ATOM 561 O O . SER A 1 71 ? -12.336 -0.526 14.247 1.00 73.44 71 SER A O 1
ATOM 563 N N . TYR A 1 72 ? -12.445 -1.306 12.131 1.00 72.25 72 TYR A N 1
ATOM 564 C CA . TYR A 1 72 ? -13.195 -2.519 12.443 1.00 72.25 72 TYR A CA 1
ATOM 565 C C . TYR A 1 72 ? -12.345 -3.492 13.268 1.00 72.25 72 TYR A C 1
ATOM 567 O O . TYR A 1 72 ? -12.744 -3.866 14.369 1.00 72.25 72 TYR A O 1
ATOM 575 N N . VAL A 1 73 ? -11.124 -3.784 12.808 1.00 74.56 73 VAL A N 1
ATOM 576 C CA . VAL A 1 73 ? -10.184 -4.682 13.502 1.00 74.56 73 VAL A CA 1
ATOM 577 C C . VAL A 1 73 ? -9.874 -4.182 14.920 1.00 74.56 73 VAL A C 1
ATOM 579 O O . VAL A 1 73 ? -9.889 -4.956 15.873 1.00 74.56 73 VAL A O 1
ATOM 582 N N . LEU A 1 74 ? -9.659 -2.873 15.101 1.00 73.12 74 LEU A N 1
ATOM 583 C CA . LEU A 1 74 ? -9.448 -2.276 16.430 1.00 73.12 74 LEU A CA 1
ATOM 584 C C . LEU A 1 74 ? -10.634 -2.460 17.383 1.00 73.12 74 LEU A C 1
ATOM 586 O O . LEU A 1 74 ? -10.431 -2.621 18.586 1.00 73.12 74 LEU A O 1
ATOM 590 N N . ARG A 1 75 ? -11.865 -2.425 16.866 1.00 70.38 75 ARG A N 1
ATOM 591 C CA . ARG A 1 75 ? -13.073 -2.646 17.672 1.00 70.38 75 ARG A CA 1
ATOM 592 C C . ARG A 1 75 ? -13.264 -4.113 18.027 1.00 70.38 75 ARG A C 1
ATOM 594 O O . ARG A 1 75 ? -13.669 -4.400 19.150 1.00 70.38 75 ARG A O 1
ATOM 601 N N . GLU A 1 76 ? -12.953 -5.017 17.105 1.00 73.75 76 GLU A N 1
ATOM 602 C CA . GLU A 1 76 ? -13.030 -6.463 17.332 1.00 73.75 76 GLU A CA 1
ATOM 603 C C . GLU A 1 76 ? -12.006 -6.939 18.372 1.00 73.75 76 GLU A C 1
ATOM 605 O O . GLU A 1 76 ? -12.292 -7.832 19.164 1.00 73.75 76 GLU A O 1
ATOM 610 N N . MET A 1 77 ? -10.867 -6.245 18.484 1.00 72.19 77 MET A N 1
ATOM 611 C CA . MET A 1 77 ? -9.896 -6.451 19.568 1.00 72.19 77 MET A CA 1
ATOM 612 C C . MET A 1 77 ? -10.405 -6.021 20.962 1.00 72.19 77 MET A C 1
ATOM 614 O O . MET A 1 77 ? -9.711 -6.233 21.954 1.00 72.19 77 MET A O 1
ATOM 618 N N . GLY A 1 78 ? -11.609 -5.446 21.078 1.00 65.31 78 GLY A N 1
ATOM 619 C CA . GLY A 1 78 ? -12.276 -5.216 22.364 1.00 65.31 78 GLY A CA 1
ATOM 620 C C . GLY A 1 78 ? -11.797 -3.994 23.156 1.00 65.31 78 GLY A C 1
ATOM 621 O O . GLY A 1 78 ? -12.163 -3.849 24.323 1.00 65.31 78 GLY A O 1
ATOM 622 N N . LEU A 1 79 ? -11.026 -3.081 22.550 1.00 63.50 79 LEU A N 1
ATOM 623 C CA . LEU A 1 79 ? -10.537 -1.864 23.213 1.00 63.50 79 LEU A CA 1
ATOM 624 C C . LEU A 1 79 ? -11.660 -0.817 23.352 1.00 63.50 79 LEU A C 1
ATOM 626 O O . LEU A 1 79 ? -11.750 0.139 22.583 1.00 63.50 79 LEU A O 1
ATOM 630 N N . ARG A 1 80 ? -12.552 -1.020 24.332 1.00 59.16 80 ARG A N 1
ATOM 631 C CA . ARG A 1 80 ? -13.661 -0.097 24.646 1.00 59.16 80 ARG A CA 1
ATOM 632 C C . ARG A 1 80 ? -13.272 1.026 25.612 1.00 59.16 80 ARG A C 1
ATOM 634 O O . ARG A 1 80 ? -13.888 2.083 25.543 1.00 59.16 80 ARG A O 1
ATOM 641 N N . GLU A 1 81 ? -12.282 0.817 26.483 1.00 64.56 81 GLU A N 1
ATOM 642 C CA . GLU A 1 81 ? -11.977 1.757 27.579 1.00 64.56 81 GLU A CA 1
ATOM 643 C C . GLU A 1 81 ? -10.876 2.780 27.249 1.00 64.56 81 GLU A C 1
ATOM 645 O O . GLU A 1 81 ? -10.986 3.929 27.667 1.00 64.56 81 GLU A O 1
ATOM 650 N N . ASP A 1 82 ? -9.876 2.423 26.431 1.00 73.50 82 ASP A N 1
ATOM 651 C CA . ASP A 1 82 ? -8.795 3.333 26.006 1.00 73.50 82 ASP A CA 1
ATOM 652 C C . ASP A 1 82 ? -8.713 3.466 24.476 1.00 73.50 82 ASP A C 1
ATOM 654 O O . ASP A 1 82 ? -7.717 3.149 23.824 1.00 73.50 82 ASP A O 1
ATOM 658 N N . LEU A 1 83 ? -9.811 3.919 23.869 1.00 71.88 83 LEU A N 1
ATOM 659 C CA . LEU A 1 83 ? -9.897 4.102 22.418 1.00 71.88 83 LEU A CA 1
ATOM 660 C C . LEU A 1 83 ? -8.876 5.132 21.898 1.00 71.88 83 LEU A C 1
ATOM 662 O O . LEU A 1 83 ? -8.356 4.988 20.792 1.00 71.88 83 LEU A O 1
ATOM 666 N N . LEU A 1 84 ? -8.588 6.174 22.681 1.00 73.88 84 LEU A N 1
ATOM 667 C CA . LEU A 1 84 ? -7.640 7.224 22.305 1.00 73.88 84 LEU A CA 1
ATOM 668 C C . LEU A 1 84 ? -6.199 6.707 22.298 1.00 73.88 84 LEU A C 1
ATOM 670 O O . LEU A 1 84 ? -5.501 6.924 21.306 1.00 73.88 84 LEU A O 1
ATOM 674 N N . GLY A 1 85 ? -5.772 5.990 23.344 1.00 78.50 85 GLY A N 1
ATOM 675 C CA . GLY A 1 85 ? -4.462 5.344 23.387 1.00 78.50 85 GLY A CA 1
ATOM 676 C C . GLY A 1 85 ? -4.313 4.297 22.287 1.00 78.50 85 GLY A C 1
ATOM 677 O O . GLY A 1 85 ? -3.327 4.318 21.549 1.00 78.50 85 GLY A O 1
ATOM 678 N N . ALA A 1 86 ? -5.334 3.459 22.083 1.00 76.25 86 ALA A N 1
ATOM 679 C CA . ALA A 1 86 ? -5.374 2.467 21.007 1.00 76.25 86 ALA A CA 1
ATOM 680 C C . ALA A 1 86 ? -5.148 3.087 19.623 1.00 76.25 86 ALA A C 1
ATOM 682 O O . ALA A 1 86 ? -4.329 2.608 18.838 1.00 76.25 86 ALA A O 1
ATOM 683 N N . LEU A 1 87 ? -5.851 4.184 19.329 1.00 77.56 87 LEU A N 1
ATOM 684 C CA . LEU A 1 87 ? -5.692 4.920 18.080 1.00 77.56 87 LEU A CA 1
ATOM 685 C C . LEU A 1 87 ? -4.288 5.508 17.950 1.00 77.56 87 LEU A C 1
ATOM 687 O O . LEU A 1 87 ? -3.705 5.430 16.870 1.00 77.56 87 LEU A O 1
ATOM 691 N N . LEU A 1 88 ? -3.745 6.090 19.018 1.00 81.06 88 LEU A N 1
ATOM 692 C CA . LEU A 1 88 ? -2.409 6.687 19.016 1.00 81.06 88 LEU A CA 1
ATOM 693 C C . LEU A 1 88 ? -1.332 5.643 18.715 1.00 81.06 88 LEU A C 1
ATOM 695 O O . LEU A 1 88 ? -0.573 5.814 17.762 1.00 81.06 88 LEU A O 1
ATOM 699 N N . TYR A 1 89 ? -1.312 4.536 19.461 1.00 82.44 89 TYR A N 1
ATOM 700 C CA . TYR A 1 89 ? -0.333 3.466 19.269 1.00 82.44 89 TYR A CA 1
ATOM 701 C C . TYR A 1 89 ? -0.494 2.762 17.927 1.00 82.44 89 TYR A C 1
ATOM 703 O O . TYR A 1 89 ? 0.504 2.443 17.283 1.00 82.44 89 TYR A O 1
ATOM 711 N N . PHE A 1 90 ? -1.729 2.571 17.461 1.00 80.69 90 PHE A N 1
ATOM 712 C CA . PHE A 1 90 ? -1.965 2.015 16.137 1.00 80.69 90 PHE A CA 1
ATOM 713 C C . PHE A 1 90 ? -1.420 2.930 15.033 1.00 80.69 90 PHE A C 1
ATOM 715 O O . PHE A 1 90 ? -0.688 2.463 14.164 1.00 80.69 90 PHE A O 1
ATOM 722 N N . ASN A 1 91 ? -1.734 4.233 15.061 1.00 84.44 91 ASN A N 1
ATOM 723 C CA . ASN A 1 91 ? -1.231 5.167 14.047 1.00 84.44 91 ASN A CA 1
ATOM 724 C C . ASN A 1 91 ? 0.299 5.275 14.105 1.00 84.44 91 ASN A C 1
ATOM 726 O O . ASN A 1 91 ? 0.934 5.233 13.056 1.00 84.44 91 ASN A O 1
ATOM 730 N N . ALA A 1 92 ? 0.887 5.325 15.305 1.00 85.00 92 ALA A N 1
ATOM 731 C CA . ALA A 1 92 ? 2.337 5.314 15.477 1.00 85.00 92 ALA A CA 1
ATOM 732 C C . ALA A 1 92 ? 2.968 4.032 14.907 1.00 85.00 92 ALA A C 1
ATOM 734 O O . ALA A 1 92 ? 3.970 4.098 14.202 1.00 85.00 92 ALA A O 1
ATOM 735 N N . GLY A 1 93 ? 2.359 2.868 15.149 1.00 86.81 93 GLY A N 1
ATOM 736 C CA . GLY A 1 93 ? 2.799 1.597 14.577 1.00 86.81 93 GLY A CA 1
ATOM 737 C C . GLY A 1 93 ? 2.726 1.575 13.048 1.00 86.81 93 GLY A C 1
ATOM 738 O O . GLY A 1 93 ? 3.676 1.142 12.398 1.00 86.81 93 GLY A O 1
ATOM 739 N N . VAL A 1 94 ? 1.638 2.088 12.461 1.00 87.00 94 VAL A N 1
ATOM 740 C CA . VAL A 1 94 ? 1.489 2.208 10.999 1.00 87.00 94 VAL A CA 1
ATOM 741 C C . VAL A 1 94 ? 2.546 3.143 10.415 1.00 87.00 94 VAL A C 1
ATOM 743 O O . VAL A 1 94 ? 3.182 2.791 9.423 1.00 87.00 94 VAL A O 1
ATOM 746 N N . GLU A 1 95 ? 2.763 4.304 11.030 1.00 89.88 95 GLU A N 1
ATOM 747 C CA . GLU A 1 95 ? 3.749 5.285 10.575 1.00 89.88 95 GLU A CA 1
ATOM 748 C C . GLU A 1 95 ? 5.176 4.724 10.660 1.00 89.88 95 GLU A C 1
ATOM 750 O O . GLU A 1 95 ? 5.925 4.784 9.684 1.00 89.88 95 GLU A O 1
ATOM 755 N N . LEU A 1 96 ? 5.527 4.070 11.772 1.00 91.12 96 LEU A N 1
ATOM 756 C CA . LEU A 1 96 ? 6.810 3.381 11.931 1.00 91.12 96 LEU A CA 1
ATOM 757 C C . LEU A 1 96 ? 6.988 2.254 10.907 1.00 91.12 96 LEU A C 1
ATOM 759 O O . LEU A 1 96 ? 8.064 2.117 10.325 1.00 91.12 96 LEU A O 1
ATOM 763 N N . GLY A 1 97 ? 5.939 1.472 10.644 1.00 88.44 97 GLY A N 1
ATOM 764 C CA . GLY A 1 97 ? 5.950 0.429 9.621 1.00 88.44 97 GLY A CA 1
ATOM 765 C C . GLY A 1 97 ? 6.183 0.994 8.219 1.00 88.44 97 GLY A C 1
ATOM 766 O O . GLY A 1 97 ? 7.024 0.485 7.480 1.00 88.44 97 GLY A O 1
ATOM 767 N N . GLN A 1 98 ? 5.497 2.084 7.863 1.00 90.38 98 GLN A N 1
ATOM 768 C CA . GLN A 1 98 ? 5.687 2.776 6.585 1.00 90.38 98 GLN A CA 1
ATOM 769 C C . GLN A 1 98 ? 7.111 3.319 6.442 1.00 90.38 98 GLN A C 1
ATOM 771 O O . GLN A 1 98 ? 7.745 3.090 5.411 1.00 90.38 98 GLN A O 1
ATOM 776 N N . ILE A 1 99 ? 7.638 3.980 7.477 1.00 92.25 99 ILE A N 1
ATOM 777 C CA . ILE A 1 99 ? 9.021 4.474 7.503 1.00 92.25 99 ILE A CA 1
ATOM 778 C C . ILE A 1 99 ? 10.004 3.312 7.339 1.00 92.25 99 ILE A C 1
ATOM 780 O O . ILE A 1 99 ? 10.912 3.404 6.516 1.00 92.25 99 ILE A O 1
ATOM 784 N N . GLY A 1 100 ? 9.806 2.205 8.059 1.00 93.38 100 GLY A N 1
ATOM 785 C CA . GLY A 1 100 ? 10.651 1.014 7.964 1.00 93.38 100 GLY A CA 1
ATOM 786 C C . GLY A 1 100 ? 10.648 0.400 6.563 1.00 93.38 100 GLY A C 1
ATOM 787 O O . GLY A 1 100 ? 11.710 0.137 5.999 1.00 93.38 100 GLY A O 1
ATOM 788 N N . ILE A 1 101 ? 9.468 0.244 5.954 1.00 90.62 101 ILE A N 1
ATOM 789 C CA . ILE A 1 101 ? 9.340 -0.242 4.574 1.00 90.62 101 ILE A CA 1
ATOM 790 C C . ILE A 1 101 ? 10.083 0.688 3.616 1.00 90.62 101 ILE A C 1
ATOM 792 O O . ILE A 1 101 ? 10.862 0.210 2.794 1.00 90.62 101 ILE A O 1
ATOM 796 N N . ILE A 1 102 ? 9.885 2.004 3.714 1.00 89.94 102 ILE A N 1
ATOM 797 C CA . ILE A 1 102 ? 10.549 2.990 2.849 1.00 89.94 102 ILE A CA 1
ATOM 798 C C . ILE A 1 102 ? 12.071 2.940 3.038 1.00 89.94 102 ILE A C 1
ATOM 800 O O . ILE A 1 102 ? 12.803 2.900 2.050 1.00 89.94 102 ILE A O 1
ATOM 804 N N . ALA A 1 103 ? 12.545 2.882 4.283 1.00 91.00 103 ALA A N 1
ATOM 805 C CA . ALA A 1 103 ? 13.964 2.840 4.622 1.00 91.00 103 ALA A CA 1
ATOM 806 C C . ALA A 1 103 ? 14.677 1.607 4.049 1.00 91.00 103 ALA A C 1
ATOM 808 O O . ALA A 1 103 ? 15.849 1.696 3.700 1.00 91.00 103 ALA A O 1
ATOM 809 N N . VAL A 1 104 ? 13.981 0.475 3.912 1.00 89.56 104 VAL A N 1
ATOM 810 C CA . VAL A 1 104 ? 14.533 -0.751 3.312 1.00 89.56 104 VAL A CA 1
ATOM 811 C C . VAL A 1 104 ? 14.361 -0.766 1.791 1.00 89.56 104 VAL A C 1
ATOM 813 O O . VAL A 1 104 ? 15.296 -1.077 1.052 1.00 89.56 104 VAL A O 1
ATOM 816 N N . THR A 1 105 ? 13.169 -0.427 1.300 1.00 84.94 105 THR A N 1
ATOM 817 C CA . THR A 1 105 ? 12.823 -0.578 -0.121 1.00 84.94 105 THR A CA 1
ATOM 818 C C . THR A 1 105 ? 13.442 0.496 -1.007 1.00 84.94 105 THR A C 1
ATOM 820 O O . THR A 1 105 ? 13.843 0.169 -2.121 1.00 84.94 105 THR A O 1
ATOM 823 N N . LEU A 1 106 ? 13.588 1.748 -0.548 1.00 85.25 106 LEU A N 1
ATOM 824 C CA . LEU A 1 106 ? 14.216 2.801 -1.357 1.00 85.25 106 LEU A CA 1
ATOM 825 C C . LEU A 1 106 ? 15.685 2.490 -1.686 1.00 85.25 106 LEU A C 1
ATOM 827 O O . LEU A 1 106 ? 16.019 2.501 -2.872 1.00 85.25 106 LEU A O 1
ATOM 831 N N . PRO A 1 107 ? 16.569 2.172 -0.717 1.00 84.69 107 PRO A N 1
ATOM 832 C CA . PRO A 1 107 ? 17.945 1.796 -1.031 1.00 84.69 107 PRO A CA 1
ATOM 833 C C . PRO A 1 107 ? 18.013 0.560 -1.924 1.00 84.69 107 PRO A C 1
ATOM 835 O O . PRO A 1 107 ? 18.773 0.552 -2.891 1.00 84.69 107 PRO A O 1
ATOM 838 N N . ALA A 1 108 ? 17.182 -0.454 -1.651 1.00 83.31 108 ALA A N 1
ATOM 839 C CA . ALA A 1 108 ? 17.112 -1.652 -2.480 1.00 83.31 108 ALA A CA 1
ATOM 840 C C . ALA A 1 108 ? 16.768 -1.303 -3.936 1.00 83.31 108 ALA A C 1
ATOM 842 O O . ALA A 1 108 ? 17.476 -1.731 -4.841 1.00 83.31 108 ALA A O 1
ATOM 843 N N . LEU A 1 109 ? 15.752 -0.465 -4.170 1.00 77.31 109 LEU A N 1
ATOM 844 C CA . LEU A 1 109 ? 15.348 -0.021 -5.508 1.00 77.31 109 LEU A CA 1
ATOM 845 C C . LEU A 1 109 ? 16.435 0.801 -6.216 1.00 77.31 109 LEU A C 1
ATOM 847 O O . LEU A 1 109 ? 16.678 0.586 -7.402 1.00 77.31 109 LEU A O 1
ATOM 851 N N . LEU A 1 110 ? 17.121 1.700 -5.506 1.00 79.00 110 LEU A N 1
ATOM 852 C CA . LEU A 1 110 ? 18.206 2.513 -6.073 1.00 79.00 110 LEU A CA 1
ATOM 853 C C . LEU A 1 110 ? 19.415 1.666 -6.501 1.00 79.00 110 LEU A C 1
ATOM 855 O O . LEU A 1 110 ? 20.067 1.974 -7.499 1.00 79.00 110 LEU A O 1
ATOM 859 N N . LEU A 1 111 ? 19.715 0.591 -5.767 1.00 75.19 111 LEU A N 1
ATOM 860 C CA . LEU A 1 111 ? 20.756 -0.373 -6.138 1.00 75.19 111 LEU A CA 1
ATOM 861 C C . LEU A 1 111 ? 20.307 -1.280 -7.298 1.00 75.19 111 LEU A C 1
ATOM 863 O O . LEU A 1 111 ? 21.116 -1.670 -8.140 1.00 75.19 111 LEU A O 1
ATOM 867 N N . TRP A 1 112 ? 19.012 -1.583 -7.353 1.00 69.12 112 TRP A N 1
ATOM 868 C CA . TRP A 1 112 ? 18.379 -2.488 -8.309 1.00 69.12 112 TRP A CA 1
ATOM 869 C C . TRP A 1 112 ? 18.216 -1.896 -9.717 1.00 69.12 112 TRP A C 1
ATOM 871 O O . TRP A 1 112 ? 18.330 -2.626 -10.702 1.00 69.12 112 TRP A O 1
ATOM 881 N N . ASP A 1 113 ? 18.027 -0.577 -9.839 1.00 63.09 113 ASP A N 1
ATOM 882 C CA . ASP A 1 113 ? 17.826 0.129 -11.120 1.00 63.09 113 ASP A CA 1
ATOM 883 C C . ASP A 1 113 ? 19.035 0.030 -12.083 1.00 63.09 113 ASP A C 1
ATOM 885 O O . ASP A 1 113 ? 18.933 0.304 -13.277 1.00 63.09 113 ASP A O 1
ATOM 889 N N . ARG A 1 114 ? 20.193 -0.449 -11.601 1.00 59.75 114 ARG A N 1
ATOM 890 C CA . ARG A 1 114 ? 21.371 -0.741 -12.440 1.00 59.75 114 ARG A CA 1
ATOM 891 C C . ARG A 1 114 ? 21.347 -2.112 -13.124 1.00 59.75 114 ARG A C 1
ATOM 893 O O . ARG A 1 114 ? 22.170 -2.358 -14.007 1.00 59.75 114 ARG A O 1
ATOM 900 N N . ALA A 1 115 ? 20.427 -3.007 -12.763 1.00 58.03 115 ALA A N 1
ATOM 901 C CA . ALA A 1 115 ? 20.368 -4.369 -13.290 1.00 58.03 115 ALA A CA 1
ATOM 902 C C . ALA A 1 115 ? 19.188 -4.562 -14.257 1.00 58.03 115 ALA A C 1
ATOM 904 O O . ALA A 1 115 ? 18.025 -4.379 -13.906 1.00 58.03 115 ALA A O 1
ATOM 905 N N . ARG A 1 116 ? 19.458 -5.049 -15.479 1.00 57.34 116 ARG A N 1
ATOM 906 C CA . ARG A 1 116 ? 18.421 -5.375 -16.488 1.00 57.34 116 ARG A CA 1
ATOM 907 C C . ARG A 1 116 ? 17.431 -6.464 -16.032 1.00 57.34 116 ARG A C 1
ATOM 909 O O . ARG A 1 116 ? 16.339 -6.570 -16.588 1.00 57.34 116 ARG A O 1
ATOM 916 N N . TRP A 1 117 ? 17.777 -7.230 -14.994 1.00 62.50 117 TRP A N 1
ATOM 917 C CA . TRP A 1 117 ? 16.869 -8.158 -14.308 1.00 62.50 117 TRP A CA 1
ATOM 918 C C . TRP A 1 117 ? 15.746 -7.471 -13.541 1.00 62.50 117 TRP A C 1
ATOM 920 O O . TRP A 1 117 ? 14.701 -8.084 -13.309 1.00 62.50 117 TRP A O 1
ATOM 930 N N . GLY A 1 118 ? 15.908 -6.191 -13.213 1.00 69.19 118 GLY A N 1
ATOM 931 C CA . GLY A 1 118 ? 14.979 -5.543 -12.321 1.00 69.19 118 GLY A CA 1
ATOM 932 C C . GLY A 1 118 ? 13.579 -5.360 -12.881 1.00 69.19 118 GLY A C 1
ATOM 933 O O . GLY A 1 118 ? 12.602 -5.470 -12.147 1.00 69.19 118 GLY A O 1
ATOM 934 N N . ARG A 1 119 ? 13.461 -5.199 -14.201 1.00 70.31 119 ARG A N 1
ATOM 935 C CA . ARG A 1 119 ? 12.163 -5.051 -14.863 1.00 70.31 119 ARG A CA 1
ATOM 936 C C . ARG A 1 119 ? 11.348 -6.346 -14.872 1.00 70.31 119 ARG A C 1
ATOM 938 O O . ARG A 1 119 ? 10.149 -6.294 -14.623 1.00 70.31 119 ARG A O 1
ATOM 945 N N . HIS A 1 120 ? 11.969 -7.491 -15.167 1.00 77.19 120 HIS A N 1
ATOM 946 C CA . HIS A 1 120 ? 11.261 -8.780 -15.211 1.00 77.19 120 HIS A CA 1
ATOM 947 C C . HIS A 1 120 ? 10.722 -9.166 -13.834 1.00 77.19 120 HIS A C 1
ATOM 949 O O . HIS A 1 120 ? 9.572 -9.582 -13.719 1.00 77.19 120 HIS A O 1
ATOM 955 N N . PHE A 1 121 ? 11.522 -8.941 -12.792 1.00 81.50 121 PHE A N 1
ATOM 956 C CA . PHE A 1 121 ? 11.092 -9.131 -11.414 1.00 81.50 121 PHE 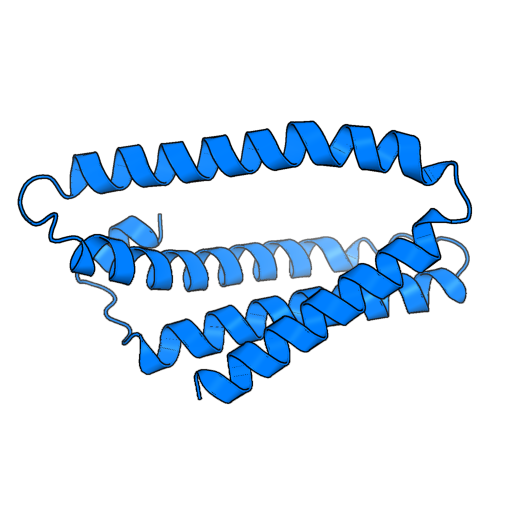A CA 1
ATOM 957 C C . PHE A 1 121 ? 9.942 -8.190 -11.032 1.00 81.50 121 PHE A C 1
ATOM 959 O O . PHE A 1 121 ? 8.931 -8.654 -10.517 1.00 81.50 121 PHE A O 1
ATOM 966 N N . SER A 1 122 ? 10.024 -6.895 -11.363 1.00 79.56 122 SER A N 1
ATOM 967 C CA . SER A 1 122 ? 8.937 -5.942 -11.086 1.00 79.56 122 SER A CA 1
ATOM 968 C C . SER A 1 122 ? 7.625 -6.309 -11.785 1.00 79.56 122 SER A C 1
ATOM 970 O O . SER A 1 122 ? 6.554 -6.145 -11.199 1.00 79.56 122 SER A O 1
ATOM 972 N N . VAL A 1 123 ? 7.685 -6.839 -13.013 1.00 83.06 123 VAL A N 1
ATOM 973 C CA . VAL A 1 123 ? 6.500 -7.368 -13.709 1.00 83.06 123 VAL A CA 1
ATOM 974 C C . VAL A 1 123 ? 5.948 -8.593 -12.979 1.00 83.06 123 VAL A C 1
ATOM 976 O O . VAL A 1 123 ? 4.748 -8.638 -12.727 1.00 83.06 123 VAL A O 1
ATOM 979 N N . ALA A 1 124 ? 6.801 -9.548 -12.596 1.00 85.88 124 ALA A N 1
ATOM 980 C CA . ALA A 1 124 ? 6.380 -10.753 -11.880 1.00 85.88 124 ALA A CA 1
ATOM 981 C C . ALA A 1 124 ? 5.722 -10.424 -10.529 1.00 85.88 124 ALA A C 1
ATOM 983 O O . ALA A 1 124 ? 4.634 -10.916 -10.242 1.00 85.88 124 ALA A O 1
ATOM 984 N N . VAL A 1 125 ? 6.330 -9.534 -9.739 1.00 86.00 125 VAL A N 1
ATOM 985 C CA . VAL A 1 125 ? 5.776 -9.074 -8.457 1.00 86.00 125 VAL A CA 1
ATOM 986 C C . VAL A 1 125 ? 4.445 -8.356 -8.666 1.00 86.00 125 VAL A C 1
ATOM 988 O O . VAL A 1 125 ? 3.483 -8.646 -7.964 1.00 86.00 125 VAL A O 1
ATOM 991 N N . SER A 1 126 ? 4.348 -7.461 -9.652 1.00 85.56 126 SER A N 1
ATOM 992 C CA . SER A 1 126 ? 3.096 -6.733 -9.912 1.00 85.56 126 SER A CA 1
ATOM 993 C C . SER A 1 126 ? 1.977 -7.667 -10.370 1.00 85.56 126 SER A C 1
ATOM 995 O O . SER A 1 126 ? 0.847 -7.526 -9.916 1.00 85.56 126 SER A O 1
ATOM 997 N N . ALA A 1 127 ? 2.295 -8.652 -11.214 1.00 87.44 127 ALA A N 1
ATOM 998 C CA . ALA A 1 127 ? 1.350 -9.682 -11.629 1.00 87.44 127 ALA A CA 1
ATOM 999 C C . ALA A 1 127 ? 0.889 -10.533 -10.441 1.00 87.44 127 ALA A C 1
ATOM 1001 O O . ALA A 1 127 ? -0.309 -10.757 -10.290 1.00 87.44 127 ALA A O 1
ATOM 1002 N N . ALA A 1 128 ? 1.809 -10.943 -9.564 1.00 90.19 128 ALA A N 1
ATOM 1003 C CA . ALA A 1 128 ? 1.468 -11.668 -8.346 1.00 90.19 128 ALA A CA 1
ATOM 1004 C C . ALA A 1 128 ? 0.546 -10.841 -7.436 1.00 90.19 128 ALA A C 1
ATOM 1006 O O . ALA A 1 128 ? -0.486 -11.346 -7.008 1.00 90.19 128 ALA A O 1
ATOM 1007 N N . VAL A 1 129 ? 0.857 -9.561 -7.202 1.00 89.12 129 VAL A N 1
ATOM 1008 C CA . VAL A 1 129 ? 0.014 -8.650 -6.407 1.00 89.12 129 VAL A CA 1
ATOM 1009 C C . VAL A 1 129 ? -1.379 -8.504 -7.020 1.00 89.12 129 VAL A C 1
ATOM 1011 O O . VAL A 1 129 ? -2.369 -8.595 -6.298 1.00 89.12 129 VAL A O 1
ATOM 1014 N N . THR A 1 130 ? -1.484 -8.331 -8.341 1.00 90.19 130 THR A N 1
ATOM 1015 C CA . THR A 1 130 ? -2.781 -8.267 -9.029 1.00 90.19 130 THR A CA 1
ATOM 1016 C C . THR A 1 130 ? -3.574 -9.561 -8.872 1.00 90.19 130 THR A C 1
ATOM 1018 O O . THR A 1 130 ? -4.762 -9.500 -8.571 1.00 90.19 130 THR A O 1
ATOM 1021 N N . LEU A 1 131 ? -2.939 -10.721 -9.056 1.00 91.06 131 LEU A N 1
ATOM 1022 C CA . LEU A 1 131 ? -3.601 -12.024 -8.950 1.00 91.06 131 LEU A CA 1
ATOM 1023 C C . LEU A 1 131 ? -4.062 -12.311 -7.521 1.00 91.06 131 LEU A C 1
ATOM 1025 O O . LEU A 1 131 ? -5.197 -12.732 -7.325 1.00 91.06 131 LEU A O 1
ATOM 1029 N N . ILE A 1 132 ? -3.213 -12.037 -6.528 1.00 91.12 132 ILE A N 1
ATOM 1030 C CA . ILE A 1 132 ? -3.559 -12.180 -5.110 1.00 91.12 132 ILE A CA 1
ATOM 1031 C C . ILE A 1 132 ? -4.702 -11.229 -4.759 1.00 91.12 132 ILE A C 1
ATOM 1033 O O . ILE A 1 132 ? -5.681 -11.658 -4.159 1.00 91.12 132 ILE A O 1
ATOM 1037 N N . GLY A 1 133 ? -4.622 -9.963 -5.174 1.00 86.69 133 GLY A N 1
ATOM 1038 C CA . GLY A 1 133 ? -5.697 -8.995 -4.967 1.00 86.69 133 GLY A CA 1
ATOM 1039 C C . GLY A 1 133 ? -7.015 -9.447 -5.599 1.00 86.69 133 GLY A C 1
ATOM 1040 O O . GLY A 1 133 ? -8.065 -9.312 -4.981 1.00 86.69 133 GLY A O 1
ATOM 1041 N N . ALA A 1 134 ?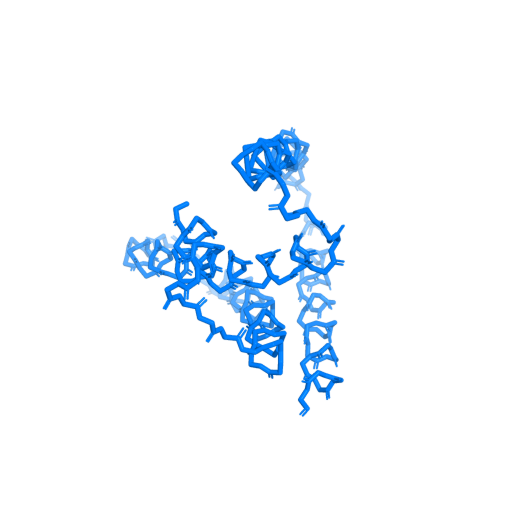 -6.969 -10.020 -6.804 1.00 89.50 134 ALA A N 1
ATOM 1042 C CA . ALA A 1 134 ? -8.155 -10.506 -7.503 1.00 89.50 134 ALA A CA 1
ATOM 1043 C C . ALA A 1 134 ? -8.749 -11.742 -6.818 1.00 89.50 134 ALA A C 1
ATOM 1045 O O . ALA A 1 134 ? -9.962 -11.821 -6.652 1.00 89.50 134 ALA A O 1
ATOM 1046 N N . ALA A 1 135 ? -7.904 -12.675 -6.372 1.00 91.12 135 ALA A N 1
ATOM 1047 C CA . ALA A 1 135 ? -8.338 -13.826 -5.590 1.00 91.12 135 ALA A CA 1
ATOM 1048 C C . ALA A 1 135 ? -8.998 -13.379 -4.278 1.00 91.12 135 ALA A C 1
ATOM 1050 O O . ALA A 1 135 ? -10.099 -13.824 -3.971 1.00 91.12 135 ALA A O 1
ATOM 1051 N N . LEU A 1 136 ? -8.371 -12.440 -3.559 1.00 87.19 136 LEU A N 1
ATOM 1052 C CA . LEU A 1 136 ? -8.932 -11.854 -2.343 1.00 87.19 136 LEU A CA 1
ATOM 1053 C C . LEU A 1 136 ? -10.281 -11.193 -2.616 1.00 87.19 136 LEU A C 1
ATOM 1055 O O . LEU A 1 136 ? -11.228 -11.440 -1.879 1.00 87.19 136 LEU A O 1
ATOM 1059 N N . LEU A 1 137 ? -10.397 -10.420 -3.697 1.00 88.75 137 LEU A N 1
ATOM 1060 C CA . LEU A 1 137 ? -11.654 -9.784 -4.075 1.00 88.75 137 LEU A CA 1
ATOM 1061 C C . LEU A 1 137 ? -12.761 -10.822 -4.291 1.00 88.75 137 LEU A C 1
ATOM 1063 O O . LEU A 1 137 ? -13.840 -10.665 -3.742 1.00 88.75 137 LEU A O 1
ATOM 1067 N N . VAL A 1 138 ? -12.486 -11.905 -5.021 1.00 89.31 138 VAL A N 1
ATOM 1068 C CA . VAL A 1 138 ? -13.471 -12.974 -5.256 1.00 89.31 138 VAL A CA 1
ATOM 1069 C C . VAL A 1 138 ? -13.865 -13.684 -3.962 1.00 89.31 138 VAL A C 1
ATOM 1071 O O . VAL A 1 138 ? -15.025 -14.028 -3.797 1.00 89.31 138 VAL A O 1
ATOM 1074 N N . THR A 1 139 ? -12.925 -13.902 -3.039 1.00 87.62 139 THR A N 1
ATOM 1075 C CA . THR A 1 139 ? -13.221 -14.578 -1.761 1.00 87.62 139 THR A CA 1
ATOM 1076 C C . THR A 1 139 ? -13.959 -13.711 -0.745 1.00 87.62 139 THR A C 1
ATOM 1078 O O . THR A 1 139 ? -14.450 -14.246 0.245 1.00 87.62 139 THR A O 1
ATOM 1081 N N . ARG A 1 140 ? -13.958 -12.387 -0.930 1.00 80.56 140 ARG A N 1
ATOM 1082 C CA . ARG A 1 140 ? -14.537 -11.416 0.011 1.00 80.56 140 ARG A CA 1
ATOM 1083 C C . ARG A 1 140 ? -15.813 -10.751 -0.513 1.00 80.56 140 ARG A C 1
ATOM 1085 O O . ARG A 1 140 ? -16.409 -9.984 0.232 1.00 80.56 140 ARG A O 1
ATOM 1092 N N . LEU A 1 141 ? -16.191 -11.024 -1.765 1.00 77.75 141 LEU A N 1
ATOM 1093 C CA . LEU A 1 141 ? -17.503 -10.717 -2.352 1.00 77.75 141 LEU A CA 1
ATOM 1094 C C . LEU A 1 141 ? -18.552 -11.732 -1.889 1.00 77.75 141 LEU A C 1
ATOM 1096 O O . LEU A 1 141 ? -19.719 -11.308 -1.754 1.00 77.75 141 LEU A O 1
#

Radius of gyration: 18.01 Å; chains: 1; bounding box: 41×30×53 Å

Sequence (141 aa):
MTMALSTLGILRLDPDWTEPMIALTIVYIGVENLLALYRARDAGTRPRRSAHWRRIGLVFVFGLIHGVGFSYVLREMGLREDLLGALLYFNAGVELGQIGIIAVTLPALLLWDRARWGRHFSVAVSAAVTLIGAALLVTRL